Protein AF-A0AAD6ZNZ5-F1 (afdb_monomer_lite)

pLDDT: mean 88.74, std 6.82, range [57.66, 97.38]

Structure (mmCIF, N/CA/C/O backbone):
data_AF-A0AAD6ZNZ5-F1
#
_entry.id   AF-A0AAD6ZNZ5-F1
#
loop_
_atom_site.group_PDB
_atom_site.id
_atom_site.type_symbol
_atom_site.label_atom_id
_atom_site.label_alt_id
_atom_site.label_comp_id
_atom_site.label_asym_id
_atom_site.label_entity_id
_atom_site.label_seq_id
_atom_site.pdbx_PDB_ins_code
_atom_site.Cartn_x
_atom_site.Cartn_y
_atom_site.Cartn_z
_atom_site.occupancy
_atom_site.B_iso_or_equiv
_atom_site.auth_seq_id
_atom_site.auth_comp_id
_atom_site.auth_asym_id
_atom_site.auth_atom_id
_atom_site.pdbx_PDB_model_num
ATOM 1 N N . GLN A 1 1 ? -24.415 -19.291 -5.289 1.00 73.00 1 GLN A N 1
ATOM 2 C CA . GLN A 1 1 ? -23.470 -18.762 -6.290 1.00 73.00 1 GLN A CA 1
ATOM 3 C C . GLN A 1 1 ? -22.083 -19.010 -5.738 1.00 73.00 1 GLN A C 1
ATOM 5 O O . GLN A 1 1 ? -21.808 -18.533 -4.644 1.00 73.00 1 GLN A O 1
ATOM 10 N N . ASP A 1 2 ? -21.268 -19.796 -6.435 1.00 89.38 2 ASP A N 1
ATOM 11 C CA . ASP A 1 2 ? -19.937 -20.162 -5.945 1.00 89.38 2 ASP A CA 1
ATOM 12 C C . ASP A 1 2 ? -18.916 -19.085 -6.311 1.00 89.38 2 ASP A C 1
ATOM 14 O O . ASP A 1 2 ? -18.865 -18.613 -7.451 1.00 89.38 2 ASP A O 1
ATOM 18 N N . ILE A 1 3 ? -18.111 -18.678 -5.329 1.00 82.69 3 ILE A N 1
ATOM 19 C CA . ILE A 1 3 ? -17.041 -17.696 -5.519 1.00 82.69 3 ILE A CA 1
ATOM 20 C C . ILE A 1 3 ? -15.899 -18.379 -6.276 1.00 82.69 3 ILE A C 1
ATOM 22 O O . ILE A 1 3 ? -15.267 -19.293 -5.756 1.00 82.69 3 ILE A O 1
ATOM 26 N N . GLN A 1 4 ? -15.628 -17.918 -7.499 1.00 85.00 4 GLN A N 1
ATOM 27 C CA . GLN A 1 4 ? -14.587 -18.484 -8.367 1.00 85.00 4 GLN A CA 1
ATOM 28 C C . GLN A 1 4 ? -13.173 -18.085 -7.916 1.00 85.00 4 GLN A C 1
ATOM 30 O O . GLN A 1 4 ? -12.245 -18.885 -7.987 1.00 85.00 4 GLN A O 1
ATOM 35 N N . PHE A 1 5 ? -12.998 -16.840 -7.463 1.00 79.00 5 PHE A N 1
ATOM 36 C CA . PHE A 1 5 ? -11.740 -16.320 -6.932 1.00 79.00 5 PHE A CA 1
ATOM 37 C C . PHE A 1 5 ? -11.985 -15.035 -6.130 1.00 79.00 5 PHE A C 1
ATOM 39 O O . PHE A 1 5 ? -12.976 -14.336 -6.340 1.00 79.00 5 PHE A O 1
ATOM 46 N N . ALA A 1 6 ? -11.062 -14.715 -5.224 1.00 83.94 6 ALA A N 1
ATOM 47 C CA . ALA A 1 6 ? -11.031 -13.462 -4.478 1.00 83.94 6 ALA A CA 1
ATOM 48 C C . ALA A 1 6 ? -9.651 -12.818 -4.636 1.00 83.94 6 ALA A C 1
ATOM 50 O O . ALA A 1 6 ? -8.632 -13.510 -4.643 1.00 83.94 6 ALA A O 1
ATOM 51 N N . PHE A 1 7 ? -9.611 -11.496 -4.767 1.00 87.25 7 PHE A N 1
ATOM 52 C CA . PHE A 1 7 ? -8.370 -10.738 -4.879 1.00 87.25 7 PHE A CA 1
ATOM 53 C C . PHE A 1 7 ? -8.491 -9.409 -4.140 1.00 87.25 7 PHE A C 1
ATOM 55 O O . PHE A 1 7 ? -9.587 -8.925 -3.864 1.00 87.25 7 PHE A O 1
ATOM 62 N N . ASN A 1 8 ? -7.342 -8.835 -3.798 1.00 87.25 8 ASN A N 1
ATOM 63 C CA . ASN A 1 8 ? -7.284 -7.531 -3.163 1.00 87.25 8 ASN A CA 1
ATOM 64 C C . ASN A 1 8 ? -7.281 -6.439 -4.244 1.00 87.25 8 ASN A C 1
ATOM 66 O O . ASN A 1 8 ? -6.356 -6.379 -5.058 1.00 87.25 8 ASN A O 1
ATOM 70 N N . ALA A 1 9 ? -8.317 -5.604 -4.237 1.00 88.38 9 ALA A N 1
ATOM 71 C CA . ALA A 1 9 ? -8.403 -4.380 -5.018 1.00 88.38 9 ALA A CA 1
ATOM 72 C C . ALA A 1 9 ? -8.597 -3.204 -4.061 1.00 88.38 9 ALA A C 1
ATOM 74 O O . ALA A 1 9 ? -9.409 -3.277 -3.137 1.00 88.38 9 ALA A O 1
ATOM 75 N N . GLN A 1 10 ? -7.845 -2.134 -4.280 1.00 88.69 10 GLN A N 1
ATOM 76 C CA . GLN A 1 10 ? -7.924 -0.897 -3.513 1.00 88.69 10 GLN A CA 1
ATOM 77 C C . GLN A 1 10 ? -8.290 0.238 -4.458 1.00 88.69 10 GLN A C 1
ATOM 79 O O . GLN A 1 10 ? -7.849 0.246 -5.603 1.00 88.69 10 GLN A O 1
ATOM 84 N N . HIS A 1 11 ? -9.109 1.181 -4.004 1.00 89.25 11 HIS A N 1
ATOM 85 C CA . HIS A 1 11 ? -9.397 2.389 -4.776 1.00 89.25 11 HIS A CA 1
ATOM 86 C C . HIS A 1 11 ? -8.149 3.274 -4.848 1.00 89.25 11 HIS A C 1
ATOM 88 O O . HIS A 1 11 ? -7.436 3.409 -3.849 1.00 89.25 11 HIS A O 1
ATOM 94 N N . ASP A 1 12 ? -7.881 3.864 -6.013 1.00 88.00 12 ASP A N 1
ATOM 95 C CA . ASP A 1 12 ? -6.791 4.828 -6.170 1.00 88.00 12 ASP A CA 1
ATOM 96 C C . ASP A 1 12 ? -7.196 6.212 -5.645 1.00 88.00 12 ASP A C 1
ATOM 98 O O . ASP A 1 12 ? -7.385 7.177 -6.386 1.00 88.00 12 ASP A O 1
ATOM 102 N N . CYS A 1 13 ? -7.317 6.325 -4.322 1.00 87.56 13 CYS A N 1
ATOM 103 C CA . CYS A 1 13 ? -7.681 7.583 -3.671 1.00 87.56 13 CYS A CA 1
ATOM 104 C C . CYS A 1 13 ? -6.734 8.737 -4.010 1.00 87.56 13 CYS A C 1
ATOM 106 O O . CYS A 1 13 ? -7.136 9.897 -3.919 1.00 87.56 13 CYS A O 1
ATOM 108 N N . SER A 1 14 ? -5.470 8.421 -4.317 1.00 82.38 14 SER A N 1
ATOM 109 C CA . SER A 1 14 ? -4.431 9.416 -4.562 1.00 82.38 14 SER A CA 1
ATOM 110 C C . SER A 1 14 ? -4.655 10.111 -5.896 1.00 82.38 14 SER A C 1
ATOM 112 O O . SER A 1 14 ? -4.572 11.336 -5.961 1.00 82.38 14 SER A O 1
ATOM 114 N N . SER A 1 15 ? -4.940 9.346 -6.949 1.00 83.94 15 SER A N 1
ATOM 115 C CA . SER A 1 15 ? -5.257 9.910 -8.261 1.00 83.94 15 SER A CA 1
ATOM 116 C C . SER A 1 15 ? -6.645 10.542 -8.301 1.00 83.94 15 SER A C 1
ATOM 118 O O . SER A 1 15 ? -6.827 11.549 -8.979 1.00 83.94 15 SER A O 1
ATOM 120 N N . GLU A 1 16 ? -7.591 10.012 -7.524 1.00 84.56 16 GLU A N 1
ATOM 121 C CA . GLU A 1 16 ? -8.994 10.441 -7.552 1.00 84.56 16 GLU A CA 1
ATOM 122 C C . GLU A 1 16 ? -9.361 11.516 -6.521 1.00 84.56 16 GLU A C 1
ATOM 124 O O . GLU A 1 16 ? -10.527 11.870 -6.362 1.00 84.56 16 GLU A O 1
ATOM 129 N N . THR A 1 17 ? -8.384 12.080 -5.804 1.00 84.62 17 THR A N 1
ATOM 130 C CA . THR A 1 17 ? -8.587 13.201 -4.860 1.00 84.62 17 THR A CA 1
ATOM 131 C C . THR A 1 17 ? -9.680 12.958 -3.806 1.00 84.62 17 THR A C 1
ATOM 133 O O . THR A 1 17 ? -10.380 13.883 -3.379 1.00 84.62 17 THR A O 1
ATOM 136 N N . CYS A 1 18 ? -9.826 11.705 -3.364 1.00 89.25 18 CYS A N 1
ATOM 137 C CA . CYS A 1 18 ? -10.823 11.326 -2.363 1.00 89.25 18 CYS A CA 1
ATOM 138 C C . CYS A 1 18 ? -10.608 12.086 -1.051 1.00 89.25 18 CYS A C 1
ATOM 140 O O . CYS A 1 18 ? -9.473 12.345 -0.638 1.00 89.25 18 CYS A O 1
ATOM 142 N N . LYS A 1 19 ? -11.704 12.448 -0.378 1.00 89.19 19 LYS A N 1
ATOM 143 C CA . LYS A 1 19 ? -11.661 13.376 0.759 1.00 89.19 19 LYS A CA 1
ATOM 144 C C . LYS A 1 19 ? -11.889 12.650 2.082 1.00 89.19 19 LYS A C 1
ATOM 146 O O . LYS A 1 19 ? -12.698 11.727 2.141 1.00 89.19 19 LYS A O 1
ATOM 151 N N . PRO A 1 20 ? -11.249 13.092 3.178 1.00 90.75 20 PRO A N 1
ATOM 152 C CA . PRO A 1 20 ? -11.567 12.631 4.528 1.00 90.75 20 PRO A CA 1
ATOM 153 C C . PRO A 1 20 ? -12.886 13.252 5.031 1.00 90.75 20 PRO A C 1
ATOM 155 O O . PRO A 1 20 ? -12.917 13.880 6.087 1.00 90.75 20 PRO A O 1
ATOM 158 N N . SER A 1 21 ? -13.965 13.162 4.248 1.00 92.12 21 SER A N 1
ATOM 159 C CA . SER A 1 21 ? -15.292 13.690 4.601 1.00 92.12 21 SER A CA 1
ATOM 160 C C . SER A 1 21 ? -16.107 12.720 5.451 1.00 92.12 21 SER A C 1
ATOM 162 O O . SER A 1 21 ? -17.010 13.145 6.172 1.00 92.12 21 SER A O 1
ATOM 164 N N . GLY A 1 22 ? -15.773 11.431 5.401 1.00 91.94 22 GLY A N 1
ATOM 165 C CA . GLY A 1 22 ? -16.492 10.392 6.114 1.00 91.94 22 GLY A CA 1
ATOM 166 C C . GLY A 1 22 ? -16.151 10.346 7.604 1.00 91.94 22 GLY A C 1
ATOM 167 O O . GLY A 1 22 ? -14.999 10.523 8.005 1.00 91.94 22 GLY A O 1
ATOM 168 N N . LYS A 1 23 ? -17.149 10.023 8.431 1.00 95.31 23 LYS A N 1
ATOM 169 C CA . LYS A 1 23 ? -16.973 9.630 9.837 1.00 95.31 23 LYS A CA 1
ATOM 170 C C . LYS A 1 23 ? -17.610 8.275 10.084 1.00 95.31 23 LYS A C 1
ATOM 172 O O . LYS A 1 23 ? -18.698 8.001 9.577 1.00 95.31 23 LYS A O 1
ATOM 177 N N . ARG A 1 24 ? -16.946 7.423 10.862 1.00 94.19 24 ARG A N 1
ATOM 178 C CA . ARG A 1 24 ? -17.496 6.124 11.259 1.00 94.19 24 ARG A CA 1
ATOM 179 C C . ARG A 1 24 ? -17.120 5.773 12.697 1.00 94.19 24 ARG A C 1
ATOM 181 O O . ARG A 1 24 ? -16.057 6.187 13.156 1.00 94.19 24 ARG A O 1
ATOM 188 N N . PRO A 1 25 ? -17.953 4.992 13.403 1.00 95.50 25 PRO A N 1
ATOM 189 C CA . PRO A 1 25 ? -17.589 4.482 14.715 1.00 95.50 25 PRO A CA 1
ATOM 190 C C . PRO A 1 25 ? -16.420 3.503 14.591 1.00 95.50 25 PRO A C 1
ATOM 192 O O . PRO A 1 25 ? -16.425 2.627 13.720 1.00 95.50 25 PRO A O 1
ATOM 195 N N . VAL A 1 26 ? -15.446 3.618 15.489 1.00 95.44 26 VAL A N 1
ATOM 196 C CA . VAL A 1 26 ? -14.348 2.655 15.601 1.00 95.44 26 VAL A CA 1
ATOM 197 C C . VAL A 1 26 ? -14.927 1.309 16.031 1.00 95.44 26 VAL A C 1
ATOM 199 O O . VAL A 1 26 ? -15.731 1.237 16.968 1.00 95.44 26 VAL A O 1
ATOM 202 N N . LEU A 1 27 ? -14.526 0.242 15.337 1.00 95.69 27 LEU A N 1
ATOM 203 C CA . LEU A 1 27 ? -14.923 -1.126 15.653 1.00 95.69 27 LEU A CA 1
ATOM 204 C C . LEU A 1 27 ? -13.858 -1.810 16.514 1.00 95.69 27 LEU A C 1
ATOM 206 O O . LEU A 1 27 ? -12.698 -1.889 16.119 1.00 95.69 27 LEU A O 1
ATOM 210 N N . GLN A 1 28 ? -14.275 -2.388 17.637 1.00 95.31 28 GLN A N 1
ATOM 211 C CA . GLN A 1 28 ? -13.457 -3.272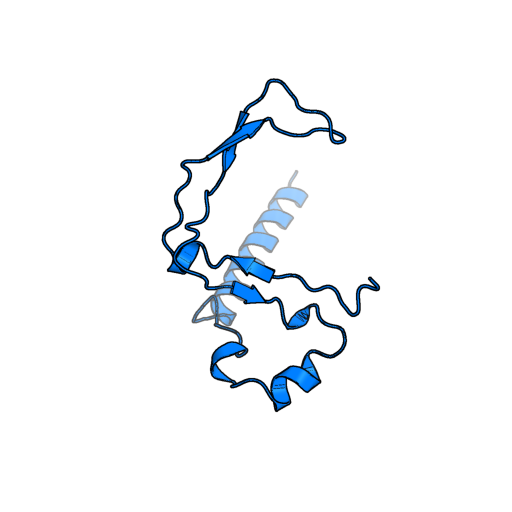 18.467 1.00 95.31 28 GLN A CA 1
ATOM 212 C C . GLN A 1 28 ? -14.182 -4.608 18.608 1.00 95.31 28 GLN A C 1
ATOM 214 O O . GLN A 1 28 ? -15.355 -4.633 18.955 1.00 95.31 28 GLN A O 1
ATOM 219 N N . GLU A 1 29 ? -13.521 -5.719 18.265 1.00 95.19 29 GLU A N 1
ATOM 220 C CA . GLU A 1 29 ? -14.139 -7.061 18.276 1.00 95.19 29 GLU A CA 1
ATOM 221 C C . GLU A 1 29 ? -15.468 -7.133 17.495 1.00 95.19 29 GLU A C 1
ATOM 223 O O . GLU A 1 29 ? -16.389 -7.866 17.842 1.00 95.19 29 GLU A O 1
ATOM 228 N N . ARG A 1 30 ? -15.569 -6.361 16.401 1.00 92.88 30 ARG A N 1
ATOM 229 C CA . ARG A 1 30 ? -16.787 -6.177 15.581 1.00 92.88 30 ARG A CA 1
ATOM 230 C C . ARG A 1 30 ? -17.938 -5.440 16.284 1.00 92.88 30 ARG A C 1
ATOM 232 O O . ARG A 1 30 ? -19.013 -5.322 15.701 1.00 92.88 30 ARG A O 1
ATOM 239 N N . GLN A 1 31 ? -17.724 -4.898 17.478 1.00 95.25 31 GLN A N 1
ATOM 240 C CA . GLN A 1 31 ? -18.668 -4.029 18.176 1.00 95.25 31 GLN A CA 1
ATOM 241 C C . GLN A 1 31 ? -18.333 -2.555 17.933 1.00 95.25 31 GLN A C 1
ATOM 243 O O . GLN A 1 31 ? -17.166 -2.163 17.901 1.00 95.25 31 GLN A O 1
ATOM 248 N N . LYS A 1 32 ? -19.368 -1.730 17.749 1.00 96.50 32 LYS A N 1
ATOM 249 C CA . LYS A 1 32 ? -19.219 -0.275 17.621 1.00 96.50 32 LYS A CA 1
ATOM 250 C C . LYS A 1 32 ? -18.861 0.314 18.979 1.00 96.50 32 LYS A C 1
ATOM 252 O O . LYS A 1 32 ? -19.563 0.075 19.957 1.00 96.50 32 LYS A O 1
ATOM 257 N N . THR A 1 33 ? -17.803 1.107 19.018 1.00 96.12 33 THR A N 1
ATOM 258 C CA . THR A 1 33 ? -17.458 1.916 20.187 1.00 96.12 33 THR A CA 1
ATOM 259 C C . THR A 1 33 ? -18.124 3.293 20.095 1.00 96.12 33 THR A C 1
ATOM 261 O O . THR A 1 33 ? -18.733 3.637 19.081 1.00 96.12 33 THR A O 1
ATOM 264 N N . GLN A 1 34 ? -18.012 4.091 21.158 1.00 95.81 34 GLN A N 1
ATOM 265 C CA . GLN A 1 34 ? -18.443 5.496 21.154 1.00 95.81 34 GLN A CA 1
ATOM 266 C C . GLN A 1 34 ? -17.423 6.430 20.483 1.00 95.81 34 GLN A C 1
ATOM 268 O O . GLN A 1 34 ? -17.698 7.614 20.311 1.00 95.81 34 GLN A O 1
ATOM 273 N N . LEU A 1 35 ? -16.239 5.918 20.135 1.00 95.94 35 LEU A N 1
ATOM 274 C CA . LEU A 1 35 ? -15.210 6.686 19.449 1.00 95.94 35 LEU A CA 1
ATOM 275 C C . LEU A 1 35 ? -15.525 6.747 17.955 1.00 95.94 35 LEU A C 1
ATOM 277 O O . LEU A 1 35 ? -15.872 5.733 17.346 1.00 95.94 35 LEU A O 1
ATOM 281 N N . GLU A 1 36 ? -15.355 7.924 17.363 1.00 96.00 36 GLU A N 1
ATOM 282 C CA . GLU A 1 36 ? -15.444 8.123 15.919 1.00 96.00 36 GLU A CA 1
ATOM 283 C C . GLU A 1 36 ? -14.052 8.308 15.317 1.00 96.00 36 GLU A C 1
ATOM 285 O O . GLU A 1 36 ? -13.187 8.963 15.900 1.00 96.00 36 GLU A O 1
ATOM 290 N N . GLU A 1 37 ? -13.857 7.767 14.119 1.00 94.94 37 GLU A N 1
ATOM 291 C CA . GLU A 1 37 ? -12.699 8.048 13.280 1.00 94.94 37 GLU A CA 1
ATOM 292 C C . GLU A 1 37 ? -13.134 8.684 11.958 1.00 94.94 37 GLU A C 1
ATOM 294 O O . GLU A 1 37 ? -14.174 8.340 11.382 1.00 94.94 37 GLU A O 1
ATOM 299 N N . CYS A 1 38 ? -12.320 9.620 11.468 1.00 94.69 38 CYS A N 1
ATOM 300 C CA . CYS A 1 38 ? -12.449 10.122 10.107 1.00 94.69 38 CYS A CA 1
ATOM 301 C C . CYS A 1 38 ? -11.921 9.065 9.132 1.00 94.69 38 CYS A C 1
ATOM 303 O O . CYS A 1 38 ? -10.879 8.455 9.376 1.00 94.69 38 CYS A O 1
ATOM 305 N N . PHE A 1 39 ? -12.605 8.875 8.008 1.00 92.19 39 PHE A N 1
ATOM 306 C CA . PHE A 1 39 ? -12.160 7.978 6.947 1.00 92.19 39 PHE A CA 1
ATOM 307 C C . PHE A 1 39 ? -12.253 8.659 5.580 1.00 92.19 39 PHE A C 1
ATOM 309 O O . PHE A 1 39 ? -12.984 9.634 5.398 1.00 92.19 39 PHE A O 1
ATOM 316 N N . ILE A 1 40 ? -11.477 8.149 4.625 1.00 90.62 40 ILE A N 1
ATOM 317 C CA . ILE A 1 40 ? -11.511 8.619 3.241 1.00 90.62 40 ILE A CA 1
ATOM 318 C C . ILE A 1 40 ? -12.792 8.112 2.587 1.00 90.62 40 ILE A C 1
ATOM 320 O O . ILE A 1 40 ? -12.986 6.907 2.442 1.00 90.62 40 ILE A O 1
ATOM 324 N N . GLU A 1 41 ? -13.659 9.038 2.204 1.00 89.88 41 GLU A N 1
ATOM 325 C CA . GLU A 1 41 ? -14.851 8.746 1.428 1.00 89.88 41 GLU A CA 1
ATOM 326 C C . GLU A 1 41 ? -14.478 8.731 -0.056 1.00 89.88 41 GLU A C 1
ATOM 328 O O . GLU A 1 41 ? -13.874 9.678 -0.571 1.00 89.88 41 GLU A O 1
ATOM 333 N N . HIS A 1 42 ? -14.785 7.619 -0.722 1.00 88.69 42 HIS A N 1
ATOM 334 C CA . HIS A 1 42 ? -14.456 7.422 -2.128 1.00 88.69 42 HIS A CA 1
ATOM 335 C C . HIS A 1 42 ? -15.509 8.076 -3.022 1.00 88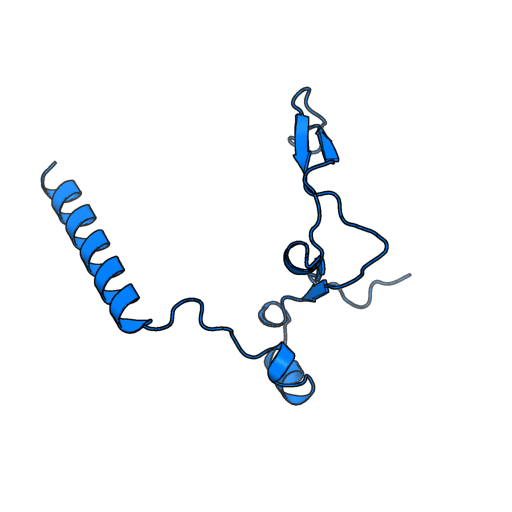.69 42 HIS A C 1
ATOM 337 O O . HIS A 1 42 ? -16.707 7.890 -2.800 1.00 88.69 42 HIS A O 1
ATOM 343 N N . ASP A 1 43 ? -15.066 8.788 -4.059 1.00 82.00 43 ASP A N 1
ATOM 344 C CA . ASP A 1 43 ? -15.971 9.280 -5.095 1.00 82.00 43 ASP A CA 1
ATOM 345 C C . ASP A 1 43 ? -16.441 8.108 -5.971 1.00 82.00 43 ASP A C 1
ATOM 347 O O . ASP A 1 43 ? -15.645 7.421 -6.609 1.00 82.00 43 ASP A O 1
ATOM 351 N N . SER A 1 44 ? -17.751 7.868 -5.996 1.00 73.75 44 SER A N 1
ATOM 352 C CA . SER A 1 44 ? -18.369 6.809 -6.799 1.00 73.75 44 SER A CA 1
ATOM 353 C C . SER A 1 44 ? -18.356 7.075 -8.309 1.00 73.75 44 SER A C 1
ATOM 355 O O . SER A 1 44 ? -18.631 6.160 -9.084 1.00 73.75 44 SER A O 1
ATOM 357 N N . LEU A 1 45 ? -18.079 8.311 -8.737 1.00 76.81 45 LEU A N 1
ATOM 358 C CA . LEU A 1 45 ? -18.120 8.711 -10.144 1.00 76.81 45 LEU A CA 1
ATOM 359 C C . LEU A 1 45 ? -16.831 8.372 -10.898 1.00 76.81 45 LEU A C 1
ATOM 361 O O . LEU A 1 45 ? -16.878 8.240 -12.122 1.00 76.81 45 LEU A O 1
ATOM 365 N N . VAL A 1 46 ? -15.704 8.201 -10.195 1.00 68.75 46 VAL A N 1
ATOM 366 C CA . VAL A 1 46 ? -14.413 7.897 -10.822 1.00 68.75 46 VAL A CA 1
ATOM 367 C C . VAL A 1 46 ? -13.795 6.631 -10.240 1.00 68.75 46 VAL A C 1
ATOM 369 O O . VAL A 1 46 ? -13.558 6.488 -9.039 1.00 68.75 46 VAL A O 1
ATOM 372 N N . ILE A 1 47 ? -13.578 5.662 -11.128 1.00 78.94 47 ILE A N 1
ATOM 373 C CA . ILE A 1 47 ? -13.365 4.264 -10.766 1.00 78.94 47 ILE A CA 1
ATOM 374 C C . ILE A 1 47 ? -11.999 3.815 -11.283 1.00 78.94 47 ILE A C 1
ATOM 376 O O . ILE A 1 47 ? -11.887 3.158 -12.319 1.00 78.94 47 ILE A O 1
ATOM 380 N N . GLN A 1 48 ? -10.952 4.170 -10.542 1.00 87.12 48 GLN A N 1
ATOM 381 C CA . GLN A 1 48 ? -9.623 3.589 -10.701 1.00 87.12 48 GLN A CA 1
ATOM 382 C C . GLN A 1 48 ? -9.297 2.707 -9.500 1.00 87.12 48 GLN A C 1
ATOM 384 O O . GLN A 1 48 ? -9.506 3.079 -8.343 1.00 87.12 48 GLN A O 1
ATOM 389 N N . PHE A 1 49 ? -8.798 1.508 -9.789 1.00 88.25 49 PHE A N 1
ATOM 390 C CA . PHE A 1 49 ? -8.428 0.533 -8.776 1.00 88.25 49 PHE A CA 1
ATOM 391 C C . PHE A 1 49 ? -6.996 0.065 -8.975 1.00 88.25 49 PHE A C 1
ATOM 393 O O . PHE A 1 49 ? -6.567 -0.265 -10.080 1.00 88.25 49 PHE A O 1
ATOM 400 N N . ILE A 1 50 ? -6.292 -0.050 -7.859 1.00 89.44 50 ILE A N 1
ATOM 401 C CA . ILE A 1 50 ? -4.975 -0.649 -7.755 1.00 89.44 50 ILE A CA 1
ATOM 402 C C . ILE A 1 50 ? -5.164 -2.093 -7.301 1.00 89.44 50 ILE A C 1
ATOM 404 O O . ILE A 1 50 ? -5.787 -2.374 -6.275 1.00 89.44 50 ILE A O 1
ATOM 408 N N . VAL A 1 51 ? -4.606 -3.026 -8.066 1.00 89.81 51 VAL A N 1
ATOM 409 C CA . VAL A 1 51 ? -4.595 -4.450 -7.723 1.00 89.81 51 VAL A CA 1
ATOM 410 C C . VAL A 1 51 ? -3.184 -4.840 -7.320 1.00 89.81 51 VAL A C 1
ATOM 412 O O . VAL A 1 51 ? -2.229 -4.622 -8.067 1.00 89.81 51 VAL A O 1
ATOM 415 N N . ASN A 1 52 ? -3.038 -5.479 -6.158 1.00 87.88 52 ASN A N 1
ATOM 416 C CA . ASN A 1 52 ? -1.754 -6.048 -5.764 1.00 87.88 52 ASN A CA 1
ATOM 417 C C . ASN A 1 52 ? -1.485 -7.331 -6.563 1.00 87.88 52 ASN A C 1
ATOM 419 O O . ASN A 1 52 ? -1.764 -8.439 -6.118 1.00 87.88 52 ASN A O 1
ATOM 423 N N . VAL A 1 53 ? -0.920 -7.187 -7.761 1.00 88.19 53 VAL A N 1
ATOM 424 C CA . VAL A 1 53 ? -0.615 -8.324 -8.641 1.00 88.19 53 VAL A CA 1
ATOM 425 C C . VAL A 1 53 ? 0.368 -9.300 -7.989 1.00 88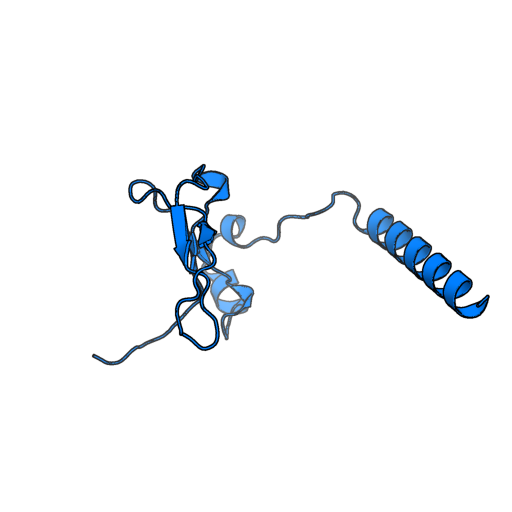.19 53 VAL A C 1
ATOM 427 O O . VAL A 1 53 ? 0.294 -10.497 -8.248 1.00 88.19 53 VAL A O 1
ATOM 430 N N . ALA A 1 54 ? 1.272 -8.819 -7.129 1.00 84.94 54 ALA A N 1
ATOM 431 C CA . ALA A 1 54 ? 2.294 -9.642 -6.486 1.00 84.94 54 ALA A CA 1
ATOM 432 C C . ALA A 1 54 ? 1.747 -10.570 -5.388 1.00 84.94 54 ALA A C 1
ATOM 434 O O . ALA A 1 54 ? 2.429 -11.530 -5.039 1.00 84.94 54 ALA A O 1
ATOM 435 N N . SER A 1 55 ? 0.543 -10.314 -4.859 1.00 85.62 55 SER A N 1
ATOM 436 C CA . SER A 1 55 ? -0.100 -11.198 -3.876 1.00 85.62 55 SER A CA 1
ATOM 437 C C . SER A 1 55 ? -0.857 -12.369 -4.508 1.00 85.62 55 SER A C 1
ATOM 439 O O . SER A 1 55 ? -1.290 -13.277 -3.800 1.00 85.62 55 SER A O 1
ATOM 441 N N . LEU A 1 56 ? -1.025 -12.368 -5.832 1.00 87.94 56 LEU A N 1
ATOM 442 C CA . LEU A 1 56 ? -1.690 -13.449 -6.553 1.00 87.94 56 LEU A CA 1
ATOM 443 C C . LEU A 1 56 ? -0.764 -14.664 -6.663 1.00 87.94 56 LEU A C 1
ATOM 445 O O . LEU A 1 56 ? 0.450 -14.514 -6.739 1.00 87.94 56 LEU A O 1
ATOM 449 N N . HIS A 1 57 ? -1.335 -15.871 -6.729 1.00 87.25 57 HIS A N 1
ATOM 450 C CA . HIS A 1 57 ? -0.568 -17.127 -6.744 1.00 87.25 57 HIS A CA 1
ATOM 451 C C . HIS A 1 57 ? 0.428 -17.220 -7.915 1.00 87.25 57 HIS A C 1
ATOM 453 O O . HIS A 1 57 ? 1.514 -17.775 -7.778 1.00 87.25 57 HIS A O 1
ATOM 459 N N . ASN A 1 58 ? 0.075 -16.673 -9.083 1.00 86.81 58 ASN A N 1
ATOM 460 C CA . ASN A 1 58 ? 0.879 -16.777 -10.305 1.00 86.81 58 ASN A CA 1
ATOM 461 C C . ASN A 1 58 ? 1.173 -15.395 -10.916 1.00 86.81 58 ASN A C 1
ATOM 463 O O . ASN A 1 58 ? 0.785 -15.118 -12.055 1.00 86.81 58 ASN A O 1
ATOM 467 N N . PRO A 1 59 ? 1.888 -14.511 -10.198 1.00 87.69 59 PRO A N 1
ATOM 468 C CA . PRO A 1 59 ? 2.072 -13.124 -10.622 1.00 87.69 59 PRO A CA 1
ATOM 469 C C . PRO A 1 59 ? 2.958 -13.030 -11.873 1.00 87.69 59 PRO A C 1
ATOM 471 O O . PRO A 1 59 ? 2.845 -12.105 -12.675 1.00 87.69 59 PRO A O 1
ATOM 474 N N . HIS A 1 60 ? 3.826 -14.023 -12.081 1.00 89.31 60 HIS A N 1
ATOM 475 C CA . HIS A 1 60 ? 4.691 -14.136 -13.250 1.00 89.31 60 HIS A CA 1
ATOM 476 C C . HIS A 1 60 ? 3.912 -14.401 -14.549 1.00 89.31 60 HIS A C 1
ATOM 478 O O . HIS A 1 60 ? 4.349 -13.947 -15.602 1.00 89.31 60 HIS A O 1
ATOM 484 N N . LEU A 1 61 ? 2.760 -15.085 -14.493 1.00 91.44 61 LEU A N 1
ATOM 485 C CA . LEU A 1 61 ? 1.903 -15.281 -15.668 1.00 91.44 61 LEU A CA 1
ATOM 486 C C . LEU A 1 61 ? 1.225 -13.970 -16.066 1.00 91.44 61 LEU A C 1
ATOM 488 O O . LEU A 1 61 ? 1.189 -13.635 -17.246 1.00 91.44 61 LEU A O 1
ATOM 492 N N . LEU A 1 62 ? 0.783 -13.182 -15.082 1.00 88.75 62 LEU A N 1
ATOM 493 C CA . LEU A 1 62 ? 0.202 -11.861 -15.326 1.00 88.75 62 LEU A CA 1
ATOM 494 C C . LEU A 1 62 ? 1.206 -10.912 -15.981 1.00 88.75 62 LEU A C 1
ATOM 496 O O . LEU A 1 62 ? 0.848 -10.194 -16.908 1.00 88.75 62 LEU A O 1
ATOM 500 N N . ARG A 1 63 ? 2.490 -10.984 -15.609 1.00 89.38 63 ARG A N 1
ATOM 501 C CA . ARG A 1 63 ? 3.555 -10.204 -16.267 1.00 89.38 63 ARG A CA 1
ATOM 502 C C . ARG A 1 63 ? 3.732 -10.493 -17.758 1.00 89.38 63 ARG A C 1
ATOM 504 O O . ARG A 1 63 ? 4.327 -9.676 -18.451 1.00 89.38 63 ARG A O 1
ATOM 511 N N . ARG A 1 64 ? 3.250 -11.638 -18.249 1.00 90.75 64 ARG A N 1
ATOM 512 C CA . ARG A 1 64 ? 3.329 -12.007 -19.671 1.00 90.75 64 ARG A CA 1
ATOM 513 C C . ARG A 1 64 ? 2.180 -11.438 -20.500 1.00 90.75 64 ARG A C 1
ATOM 515 O O . ARG A 1 64 ? 2.309 -11.387 -21.716 1.00 90.75 64 ARG A O 1
ATOM 522 N N . VAL A 1 65 ? 1.071 -11.064 -19.861 1.00 91.75 65 VAL A N 1
ATOM 523 C CA . VAL A 1 65 ? -0.171 -10.658 -20.543 1.00 91.75 65 VAL A CA 1
ATOM 524 C C . VAL A 1 65 ? -0.580 -9.218 -20.241 1.00 91.75 65 VAL A C 1
ATOM 526 O O . VAL A 1 65 ? -1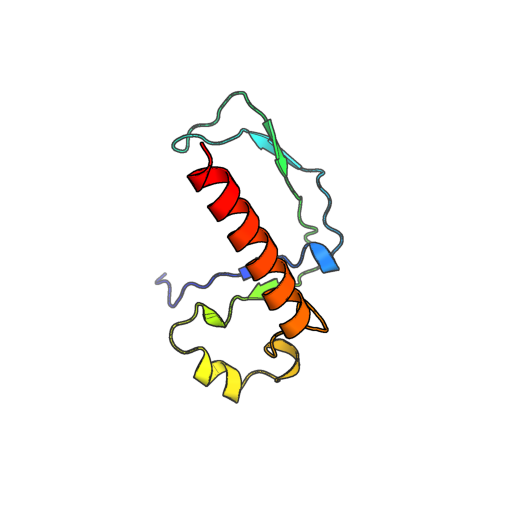.250 -8.592 -21.054 1.00 91.75 65 VAL A O 1
ATOM 529 N N . VAL A 1 66 ? -0.170 -8.673 -19.094 1.00 90.81 66 VAL A N 1
ATOM 530 C CA . VAL A 1 66 ? -0.463 -7.293 -18.700 1.00 90.81 66 VAL A CA 1
ATOM 531 C C . VAL A 1 66 ? 0.618 -6.358 -19.259 1.00 90.81 66 VAL A C 1
ATOM 533 O O . VAL A 1 66 ? 1.807 -6.679 -19.155 1.00 90.81 66 VAL A O 1
ATOM 536 N N . PRO A 1 67 ? 0.249 -5.187 -19.816 1.00 93.00 67 PRO A N 1
ATOM 537 C CA . PRO A 1 67 ? 1.212 -4.186 -20.256 1.00 93.00 67 PRO A CA 1
ATOM 538 C C . PRO A 1 67 ? 2.231 -3.842 -19.166 1.00 93.00 67 PRO A C 1
ATOM 540 O O . PRO A 1 67 ? 1.864 -3.542 -18.030 1.00 93.00 67 PRO A O 1
ATOM 543 N N . ALA A 1 68 ? 3.517 -3.817 -19.529 1.00 88.62 68 ALA A N 1
ATOM 544 C CA . ALA A 1 68 ? 4.602 -3.541 -18.586 1.00 88.62 68 ALA A CA 1
ATOM 545 C C . ALA A 1 68 ? 4.418 -2.206 -17.840 1.00 88.62 68 ALA A C 1
ATOM 547 O O . ALA A 1 68 ? 4.776 -2.112 -16.670 1.00 88.62 68 ALA A O 1
ATOM 548 N N . ALA A 1 69 ? 3.812 -1.203 -18.483 1.00 89.75 69 ALA A N 1
ATOM 549 C CA . ALA A 1 69 ? 3.532 0.103 -17.885 1.00 89.75 69 ALA A CA 1
ATOM 550 C C . ALA A 1 69 ? 2.642 0.031 -16.626 1.00 89.75 69 ALA A C 1
ATOM 552 O O . ALA A 1 69 ? 2.755 0.896 -15.769 1.00 89.75 69 ALA A O 1
ATOM 553 N N . LEU A 1 70 ? 1.801 -1.003 -16.492 1.00 87.75 70 LEU A N 1
ATOM 554 C CA . LEU A 1 70 ? 0.864 -1.158 -15.369 1.00 87.75 70 LEU A CA 1
ATOM 555 C C . LEU A 1 70 ? 1.438 -1.955 -14.189 1.00 87.75 70 LEU A C 1
ATOM 557 O O . LEU A 1 70 ? 0.863 -1.965 -13.108 1.00 87.75 70 LEU A O 1
ATOM 561 N N . ILE A 1 71 ? 2.541 -2.674 -14.401 1.00 88.75 71 ILE A N 1
ATOM 562 C CA . ILE A 1 71 ? 3.075 -3.655 -13.437 1.00 88.75 71 ILE A CA 1
ATOM 563 C C . ILE A 1 71 ? 4.555 -3.454 -13.125 1.00 88.75 71 ILE A C 1
ATOM 565 O O . ILE A 1 71 ? 5.100 -4.124 -12.243 1.00 88.75 71 ILE A O 1
ATOM 569 N N . LYS A 1 72 ? 5.237 -2.584 -13.875 1.00 85.31 72 LYS A N 1
ATOM 570 C CA . LYS A 1 72 ? 6.637 -2.265 -13.631 1.00 85.31 72 LYS A CA 1
ATOM 571 C C . LYS A 1 72 ? 6.741 -1.582 -12.262 1.00 85.31 72 LYS A C 1
ATOM 573 O O . LYS A 1 72 ? 6.048 -0.593 -12.039 1.00 85.31 72 LYS A O 1
ATOM 578 N N . PRO A 1 73 ? 7.614 -2.065 -11.360 1.00 83.62 73 PRO A N 1
ATOM 579 C CA . PRO A 1 73 ? 7.859 -1.386 -10.098 1.00 83.62 73 PRO A CA 1
ATOM 580 C C . PRO A 1 73 ? 8.300 0.058 -10.338 1.00 83.62 73 PRO A C 1
ATOM 582 O O . PRO A 1 73 ? 9.214 0.304 -11.132 1.00 83.62 73 PRO A O 1
ATOM 585 N N . LEU A 1 74 ? 7.665 0.995 -9.637 1.00 83.38 74 LEU A N 1
ATOM 586 C CA . LEU A 1 74 ? 8.101 2.384 -9.598 1.00 83.38 74 LEU A CA 1
ATOM 587 C C . LEU A 1 74 ? 9.208 2.515 -8.540 1.00 83.38 74 LEU A C 1
ATOM 589 O O . LEU A 1 74 ? 9.013 2.066 -7.405 1.00 83.38 74 LEU A O 1
ATOM 593 N N . PRO A 1 75 ? 10.385 3.065 -8.887 1.00 85.69 75 PRO A N 1
ATOM 594 C CA . PRO A 1 75 ? 11.415 3.328 -7.896 1.00 85.69 75 PRO A CA 1
ATOM 595 C C . PRO A 1 75 ? 10.888 4.363 -6.899 1.00 85.69 75 PRO A C 1
ATOM 597 O O . PRO A 1 75 ? 10.516 5.465 -7.280 1.00 85.69 75 PRO A O 1
ATOM 600 N N . LEU A 1 76 ? 10.846 3.992 -5.618 1.00 87.12 76 LEU A N 1
ATOM 601 C CA . LEU A 1 76 ? 10.451 4.907 -4.543 1.00 87.12 76 LEU A CA 1
ATOM 602 C C . LEU A 1 76 ? 11.562 5.921 -4.210 1.00 87.12 76 LEU A C 1
ATOM 604 O O . LEU A 1 76 ? 11.287 6.983 -3.664 1.00 87.12 76 LEU A O 1
ATOM 608 N N . TRP A 1 77 ? 12.812 5.595 -4.553 1.00 90.94 77 TRP A N 1
ATOM 609 C CA . TRP A 1 77 ? 13.975 6.464 -4.389 1.00 90.94 77 TRP A CA 1
ATOM 610 C C . TRP A 1 77 ? 14.870 6.375 -5.619 1.00 90.94 77 TRP A C 1
ATOM 612 O O . TRP A 1 77 ? 15.123 5.270 -6.110 1.00 90.94 77 TRP A O 1
ATOM 622 N N . ASP A 1 78 ? 15.384 7.523 -6.057 1.00 90.44 78 ASP A N 1
ATOM 623 C CA . ASP A 1 78 ? 16.269 7.623 -7.221 1.00 90.44 78 ASP A CA 1
ATOM 624 C C . ASP A 1 78 ? 17.614 6.931 -6.965 1.00 90.44 78 ASP A C 1
ATOM 626 O O . ASP A 1 78 ? 18.026 6.052 -7.724 1.00 90.44 78 ASP A O 1
ATOM 630 N N . ASP A 1 79 ? 18.272 7.258 -5.846 1.00 93.62 79 ASP A N 1
ATOM 631 C CA . ASP A 1 79 ? 19.507 6.602 -5.411 1.00 93.62 79 ASP A CA 1
ATOM 632 C C . ASP A 1 79 ? 19.238 5.627 -4.261 1.00 93.62 79 ASP A C 1
ATOM 634 O O . ASP A 1 79 ? 19.383 5.912 -3.066 1.00 93.62 79 ASP A O 1
ATOM 638 N N . ARG A 1 80 ? 18.866 4.410 -4.655 1.00 92.38 80 ARG A N 1
ATOM 639 C CA . ARG A 1 80 ? 18.681 3.287 -3.735 1.00 92.38 80 ARG A CA 1
ATOM 640 C C . ARG A 1 80 ? 19.946 2.996 -2.911 1.00 92.38 80 ARG A C 1
ATOM 642 O O . ARG A 1 80 ? 19.831 2.553 -1.770 1.00 92.38 80 ARG A O 1
ATOM 649 N N . VAL A 1 81 ? 21.143 3.172 -3.472 1.00 95.31 81 VAL A N 1
ATOM 650 C CA . VAL A 1 81 ? 22.402 2.822 -2.793 1.00 95.31 81 VAL A CA 1
ATOM 651 C C . VAL A 1 81 ? 22.687 3.808 -1.668 1.00 95.31 81 VAL A C 1
ATOM 653 O O . VAL A 1 81 ? 23.014 3.380 -0.559 1.00 95.31 81 VAL A O 1
ATOM 656 N N . LEU A 1 82 ? 22.519 5.104 -1.929 1.00 95.81 82 LEU A N 1
ATOM 657 C CA . LEU A 1 82 ? 22.647 6.145 -0.914 1.00 95.81 82 LEU A CA 1
ATOM 658 C C . LEU A 1 82 ? 21.668 5.917 0.242 1.00 95.81 82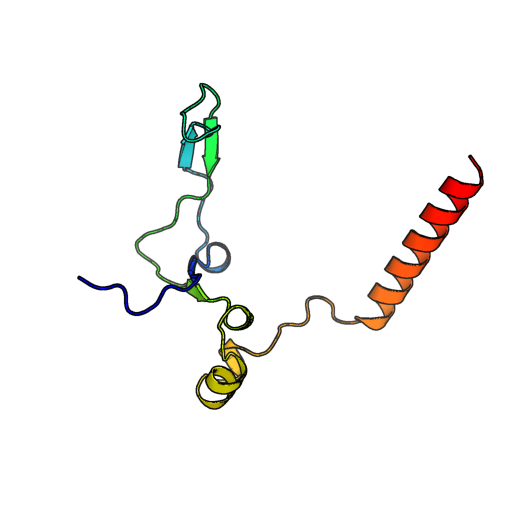 LEU A C 1
ATOM 660 O O . LEU A 1 82 ? 22.088 5.931 1.399 1.00 95.81 82 LEU A O 1
ATOM 664 N N . LEU A 1 83 ? 20.399 5.618 -0.064 1.00 95.25 83 LEU A N 1
ATOM 665 C CA . LEU A 1 83 ? 19.393 5.316 0.955 1.00 95.25 83 LEU A CA 1
ATOM 666 C C . LEU A 1 83 ? 19.823 4.148 1.853 1.00 95.25 83 LEU A C 1
ATOM 668 O O . LEU A 1 83 ? 19.759 4.252 3.077 1.00 95.25 83 LEU A O 1
ATOM 672 N N . HIS A 1 84 ? 20.295 3.043 1.263 1.00 95.88 84 HIS A N 1
ATOM 673 C CA . HIS A 1 84 ? 20.758 1.885 2.038 1.00 95.88 84 HIS A CA 1
ATOM 674 C C . HIS A 1 84 ? 21.939 2.235 2.942 1.00 95.88 84 HIS A C 1
ATOM 676 O O . HIS A 1 84 ? 21.993 1.767 4.079 1.00 95.88 84 HIS A O 1
ATOM 682 N N . ARG A 1 85 ? 22.872 3.075 2.474 1.00 97.38 85 ARG A N 1
ATOM 683 C CA . ARG A 1 85 ? 23.993 3.542 3.302 1.00 97.38 85 ARG A CA 1
ATOM 684 C C . ARG A 1 85 ? 23.503 4.365 4.492 1.00 97.38 85 ARG A C 1
ATOM 686 O O . ARG A 1 85 ? 23.857 4.028 5.619 1.00 97.38 85 ARG A O 1
ATOM 693 N N . GLN A 1 86 ? 22.637 5.350 4.256 1.00 97.00 86 GLN A N 1
ATOM 694 C CA . GLN A 1 86 ? 22.061 6.200 5.307 1.00 97.00 86 GLN A CA 1
ATOM 695 C C . GLN A 1 86 ? 21.279 5.383 6.347 1.00 97.00 86 GLN A C 1
ATOM 697 O O . GLN A 1 86 ? 21.432 5.570 7.554 1.00 97.00 86 GLN A O 1
ATOM 702 N N . GLN A 1 87 ? 20.460 4.429 5.896 1.00 96.00 87 GLN A N 1
ATOM 703 C CA . GLN A 1 87 ? 19.710 3.545 6.790 1.00 96.00 87 GLN A CA 1
ATOM 704 C C . GLN A 1 87 ? 20.638 2.646 7.617 1.00 96.00 87 GLN A C 1
ATOM 706 O O . GLN A 1 87 ? 20.406 2.456 8.813 1.00 96.00 87 GLN A O 1
ATOM 711 N N . ALA A 1 88 ? 21.701 2.118 7.006 1.00 96.62 88 ALA A N 1
ATOM 712 C CA . ALA A 1 88 ? 22.686 1.303 7.705 1.00 96.62 88 ALA A CA 1
ATOM 713 C C . ALA A 1 88 ? 23.478 2.110 8.748 1.00 96.62 88 ALA A C 1
ATOM 715 O O . ALA A 1 88 ? 23.737 1.594 9.833 1.00 96.62 88 ALA A O 1
ATOM 716 N N . GLU A 1 89 ? 23.843 3.360 8.450 1.00 96.75 89 GLU A N 1
ATOM 717 C CA . GLU A 1 89 ? 24.481 4.280 9.405 1.00 96.75 89 GLU A CA 1
ATOM 718 C C . GLU A 1 89 ? 23.583 4.535 10.612 1.00 96.75 89 GLU A C 1
ATOM 720 O O . GLU A 1 89 ? 23.973 4.222 11.737 1.00 96.75 89 GLU A O 1
ATOM 725 N N . ARG A 1 90 ? 22.335 4.949 10.374 1.00 95.25 90 ARG A N 1
ATOM 726 C CA . ARG A 1 90 ? 21.344 5.174 11.433 1.00 95.25 90 ARG A CA 1
ATOM 727 C C . ARG A 1 90 ? 21.126 3.935 12.309 1.00 95.25 90 ARG A C 1
ATOM 729 O O . ARG A 1 90 ? 20.941 4.037 13.522 1.00 95.25 90 ARG A O 1
ATOM 736 N N . LEU A 1 91 ? 21.137 2.743 11.710 1.00 94.31 91 LEU A N 1
ATOM 737 C CA . LEU A 1 91 ? 21.000 1.489 12.451 1.00 94.31 91 LEU A CA 1
ATOM 738 C C . LEU A 1 91 ? 22.226 1.194 13.332 1.00 94.31 91 LEU A C 1
ATOM 740 O O . LEU A 1 91 ? 22.058 0.695 14.447 1.00 94.31 91 LEU A O 1
ATOM 744 N N . ARG A 1 92 ? 23.441 1.502 12.856 1.00 94.44 92 ARG A N 1
ATOM 745 C CA . ARG A 1 92 ? 24.685 1.360 13.633 1.00 94.44 92 ARG A CA 1
ATOM 746 C C . ARG A 1 92 ? 24.705 2.311 14.827 1.00 94.44 92 ARG A C 1
ATOM 748 O O . ARG A 1 92 ? 24.862 1.838 15.947 1.00 94.44 92 ARG A O 1
ATOM 755 N N . GLU A 1 93 ? 24.405 3.590 1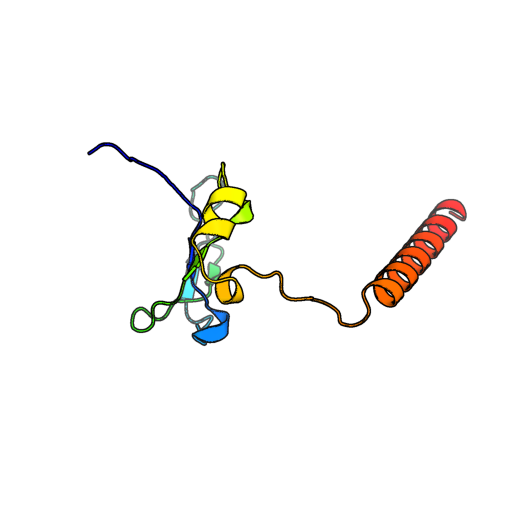4.621 1.00 93.12 93 GLU A N 1
ATOM 756 C CA . GLU A 1 93 ? 24.295 4.583 15.702 1.00 93.12 93 GLU A CA 1
ATOM 757 C C . GLU A 1 93 ? 23.275 4.152 16.767 1.00 93.12 93 GLU A C 1
ATOM 759 O O . GLU A 1 93 ? 23.552 4.139 17.970 1.00 93.12 93 GLU A O 1
ATOM 764 N N . GLY A 1 94 ? 22.096 3.701 16.327 1.00 91.31 94 GLY A N 1
ATOM 765 C CA . GLY A 1 94 ? 21.062 3.168 17.213 1.00 91.31 94 GLY A CA 1
ATOM 766 C C . GLY A 1 94 ? 21.469 1.882 17.948 1.00 91.31 94 GLY A C 1
ATOM 767 O O . GLY A 1 94 ? 20.865 1.531 18.961 1.00 91.31 94 GLY A O 1
ATOM 768 N N . ARG A 1 95 ? 22.447 1.122 17.444 1.00 87.94 95 ARG A N 1
ATOM 769 C CA . ARG A 1 95 ? 22.991 -0.064 18.122 1.00 87.94 95 ARG A CA 1
ATOM 770 C C . ARG A 1 95 ? 24.045 0.325 19.152 1.00 87.94 95 ARG A C 1
ATOM 772 O O . ARG A 1 95 ? 24.027 -0.227 20.248 1.00 87.94 95 ARG A O 1
ATOM 779 N N . ASP A 1 96 ? 24.929 1.251 18.812 1.00 87.25 96 ASP A N 1
ATOM 780 C CA . ASP A 1 96 ? 26.024 1.670 19.686 1.00 87.25 96 ASP A CA 1
ATOM 781 C C . ASP A 1 96 ? 25.493 2.431 20.906 1.00 87.25 96 ASP A C 1
ATOM 783 O O . ASP A 1 96 ? 25.874 2.130 22.035 1.00 87.25 96 ASP A O 1
ATOM 787 N N . THR A 1 97 ? 24.487 3.287 20.711 1.00 84.50 97 THR A N 1
ATOM 788 C CA . THR A 1 97 ? 23.724 3.918 21.807 1.00 84.50 97 THR A CA 1
ATOM 789 C C . THR A 1 97 ? 23.060 2.905 22.744 1.00 84.50 97 THR A C 1
ATOM 791 O O . THR A 1 97 ? 23.090 3.085 23.958 1.00 84.50 97 THR A O 1
ATOM 794 N N . ARG A 1 98 ? 22.491 1.812 22.211 1.00 81.38 98 ARG A N 1
ATOM 795 C CA . ARG A 1 98 ? 21.903 0.726 23.019 1.00 81.38 98 ARG A CA 1
ATOM 796 C C . ARG A 1 98 ? 22.939 -0.096 23.782 1.00 81.38 98 ARG A C 1
ATOM 798 O O . ARG A 1 98 ? 22.593 -0.645 24.816 1.00 81.38 98 ARG A O 1
ATOM 805 N N . LYS A 1 99 ? 24.164 -0.218 23.265 1.00 72.94 99 LYS A N 1
ATOM 806 C CA . LYS A 1 99 ? 25.269 -0.918 23.939 1.00 72.94 99 LYS A CA 1
ATOM 807 C C . LYS A 1 99 ? 25.945 -0.077 25.022 1.00 72.94 99 LYS A C 1
ATOM 809 O O . LYS A 1 99 ? 26.554 -0.646 25.916 1.00 72.94 99 LYS A O 1
ATOM 814 N N . ALA A 1 100 ? 25.895 1.248 24.902 1.00 69.00 100 ALA A N 1
ATOM 815 C CA . ALA A 1 100 ? 26.488 2.181 25.858 1.00 69.00 100 ALA A CA 1
ATOM 816 C C . ALA A 1 100 ? 25.614 2.432 27.106 1.00 69.00 100 ALA A C 1
ATOM 818 O O . ALA A 1 100 ? 26.035 3.165 27.998 1.00 69.00 100 ALA A O 1
ATOM 819 N N . LYS A 1 101 ? 24.407 1.857 27.153 1.00 57.66 101 LYS A N 1
ATOM 820 C CA . LYS A 1 101 ? 23.457 1.920 28.267 1.00 57.66 101 LYS A CA 1
ATOM 821 C C . LYS A 1 101 ? 23.411 0.578 28.987 1.00 57.66 101 LYS A C 1
ATOM 823 O O . LYS A 1 101 ? 23.269 0.605 30.226 1.00 57.66 101 LYS A O 1
#

Radius of gyration: 21.1 Å; chains: 1; bounding box: 50×34×49 Å

Sequence (101 aa):
QDIQFAFNAQHDCSSETCKPSGKRPVLQERQKTQLEECFIEHDSLVIQFIVNVASLHNPHLLRRVVPAALIKPLPLWDDRVLLHRQQAERLREGRDTRKAK

Foldseek 3Di:
DDDPDDFDKDFPCVVQVFDLPDKDFDADPNDGDPDIDGDGDDDPVDGDIDTPLVPDPCSVVVVVPPPCVNVPDDPPDPPPPVVVVVVVVVVVVVVVVVVVD

Organism: NCBI:txid1033008

Secondary structure (DSSP, 8-state):
--------EEE-TTTTT-EEEEEEEEEETTEEEEEEEEEEEPPTT---EEE-GGGSS-HHHHHHHS-HHHHSPPPS-S-HHHHHHHHHHHHHHHHHHHH--